Protein AF-A0A9E2V8B8-F1 (afdb_monomer_lite)

Secondary structure (DSSP, 8-state):
-HHHHHHHHHHHHHHHHHHHHHHHHHHHHHS-HHHHHHHHHHHHHHHHHHHHTSHHHHHHHHT--HHHHHHHHHHHIIIIIHHHHHHHHHHHHS-HHHHHHHHHTHHHHHHHHIIIII-----HHHHHHTT-

Radius of gyration: 18.88 Å; chains: 1; bounding box: 43×31×44 Å

pLDDT: mean 86.26, std 6.38, range [56.09, 94.25]

Structure (mmCIF, N/CA/C/O backbone):
data_AF-A0A9E2V8B8-F1
#
_entry.id   AF-A0A9E2V8B8-F1
#
loop_
_atom_site.group_PDB
_atom_site.id
_atom_site.type_symbol
_atom_site.label_atom_id
_atom_site.label_alt_id
_atom_site.label_comp_id
_atom_site.label_asym_id
_atom_site.label_entity_id
_atom_site.label_seq_id
_atom_site.pdbx_PDB_ins_code
_atom_site.Cartn_x
_atom_site.Cartn_y
_atom_site.Cartn_z
_atom_site.occupancy
_atom_site.B_iso_or_equiv
_atom_site.auth_seq_id
_atom_site.auth_comp_id
_atom_site.auth_asym_id
_atom_site.auth_atom_id
_atom_site.pdbx_PDB_model_num
ATOM 1 N N . MET A 1 1 ? -23.684 9.814 3.504 1.00 56.09 1 MET A N 1
ATOM 2 C CA . MET A 1 1 ? -22.355 9.147 3.510 1.00 56.09 1 MET A CA 1
ATOM 3 C C . MET A 1 1 ? -22.046 8.388 2.214 1.00 56.09 1 MET A C 1
ATOM 5 O O . MET A 1 1 ? -20.917 8.493 1.758 1.00 56.09 1 MET A O 1
ATOM 9 N N . LYS A 1 2 ? -23.022 7.715 1.573 1.00 60.53 2 LYS A N 1
ATOM 10 C CA . LYS A 1 2 ? -22.856 6.976 0.297 1.00 60.53 2 LYS A CA 1
ATOM 11 C C . LYS A 1 2 ? -22.157 7.770 -0.830 1.00 60.53 2 LYS A C 1
ATOM 13 O O . LYS A 1 2 ? -21.211 7.272 -1.424 1.00 60.53 2 LYS A O 1
ATOM 18 N N . ASN A 1 3 ? -22.537 9.033 -1.046 1.00 75.88 3 ASN A N 1
ATOM 19 C CA . ASN A 1 3 ? -21.989 9.847 -2.147 1.00 75.88 3 ASN A CA 1
ATOM 20 C C . ASN A 1 3 ? -20.520 10.262 -1.944 1.00 75.88 3 ASN A C 1
ATOM 22 O O . ASN A 1 3 ? -19.797 10.423 -2.920 1.00 75.88 3 ASN A O 1
ATOM 26 N N . LYS A 1 4 ? -20.054 10.395 -0.690 1.00 84.44 4 LYS A N 1
ATOM 27 C CA . LYS A 1 4 ? -18.650 10.743 -0.402 1.00 84.44 4 LYS A CA 1
ATOM 28 C C . LYS A 1 4 ? -17.707 9.589 -0.745 1.00 84.44 4 LYS A C 1
ATOM 30 O O . LYS A 1 4 ? -16.647 9.831 -1.300 1.00 84.44 4 LYS A O 1
ATOM 35 N N . GLY A 1 5 ? -18.110 8.349 -0.454 1.00 84.94 5 GLY A N 1
ATOM 36 C CA . GLY A 1 5 ? -17.328 7.163 -0.816 1.00 84.94 5 GLY A CA 1
ATOM 37 C C . GLY A 1 5 ? -17.190 7.000 -2.330 1.00 84.94 5 GLY A C 1
ATOM 38 O O . GLY A 1 5 ? -16.091 6.764 -2.816 1.00 84.94 5 GLY A O 1
ATOM 39 N N . ILE A 1 6 ? -18.282 7.216 -3.074 1.00 88.81 6 ILE A N 1
ATOM 40 C CA . ILE A 1 6 ? -18.268 7.181 -4.546 1.00 88.81 6 ILE A CA 1
ATOM 41 C C . ILE A 1 6 ? -17.362 8.282 -5.105 1.00 88.81 6 ILE A C 1
ATOM 43 O O . ILE A 1 6 ? -16.552 8.009 -5.983 1.00 88.81 6 ILE A O 1
ATOM 47 N N . LEU A 1 7 ? -17.449 9.504 -4.570 1.00 92.38 7 LEU A N 1
ATOM 48 C CA . LEU A 1 7 ? -16.583 10.605 -4.990 1.00 92.38 7 LEU A CA 1
ATOM 49 C C . LEU A 1 7 ? -15.103 10.288 -4.743 1.00 92.38 7 LEU A C 1
ATOM 51 O O . LEU A 1 7 ? -14.291 10.470 -5.642 1.00 92.38 7 LEU A O 1
ATOM 55 N N . LEU A 1 8 ? -14.757 9.772 -3.560 1.00 91.00 8 LEU A N 1
ATOM 56 C CA . LEU A 1 8 ? -13.385 9.366 -3.247 1.00 91.00 8 LEU A CA 1
ATOM 57 C C . LEU A 1 8 ? -12.896 8.269 -4.197 1.00 91.00 8 LEU A C 1
ATOM 59 O O . LEU A 1 8 ? -11.800 8.390 -4.732 1.00 91.00 8 LEU A O 1
ATOM 63 N N . ALA A 1 9 ? -13.719 7.252 -4.464 1.00 88.50 9 ALA A N 1
ATOM 64 C CA . ALA A 1 9 ? -13.383 6.186 -5.403 1.00 88.50 9 ALA A CA 1
ATOM 65 C C . ALA A 1 9 ? -13.177 6.714 -6.834 1.00 88.50 9 ALA A C 1
ATOM 67 O O . ALA A 1 9 ? -12.218 6.319 -7.493 1.00 88.50 9 ALA A O 1
ATOM 68 N N . LEU A 1 10 ? -14.022 7.642 -7.300 1.00 91.50 10 LEU A N 1
ATOM 69 C CA . LEU A 1 10 ? -13.866 8.303 -8.600 1.00 91.50 10 LEU A CA 1
ATOM 70 C C . LEU A 1 10 ? -12.587 9.143 -8.661 1.00 91.50 10 LEU A C 1
ATOM 72 O O . LEU A 1 10 ? -11.843 9.050 -9.634 1.00 91.50 10 LEU A O 1
ATOM 76 N N . CYS A 1 11 ? -12.292 9.922 -7.618 1.00 93.44 11 CYS A N 1
ATOM 77 C CA . CYS A 1 11 ? -11.042 10.672 -7.527 1.00 93.44 11 CYS A CA 1
ATOM 78 C C . CYS A 1 11 ? -9.832 9.732 -7.573 1.00 93.44 11 CYS A C 1
ATOM 80 O O . CYS A 1 11 ? -8.898 9.982 -8.331 1.00 93.44 11 CYS A O 1
ATOM 82 N N . THR A 1 12 ? -9.858 8.629 -6.820 1.00 91.56 12 THR A N 1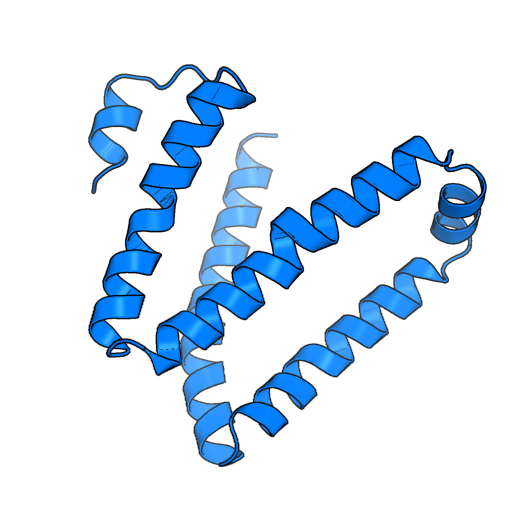
ATOM 83 C CA . THR A 1 12 ? -8.804 7.611 -6.867 1.00 91.56 12 THR A CA 1
ATOM 84 C C . THR A 1 12 ? -8.676 7.015 -8.265 1.00 91.56 12 THR A C 1
ATOM 86 O O . THR A 1 12 ? -7.564 6.935 -8.769 1.00 91.56 12 THR A O 1
ATOM 89 N N . ALA A 1 13 ? -9.781 6.663 -8.928 1.00 89.69 13 ALA A N 1
ATOM 90 C CA . ALA A 1 13 ? -9.758 6.116 -10.282 1.00 89.69 13 ALA A CA 1
ATOM 91 C C . ALA A 1 13 ? -9.137 7.092 -11.297 1.00 89.69 13 ALA A C 1
ATOM 93 O O . ALA A 1 13 ? -8.310 6.680 -12.108 1.00 89.69 13 ALA A O 1
ATOM 94 N N . LEU A 1 14 ? -9.473 8.385 -11.220 1.00 93.81 14 LEU A N 1
ATOM 95 C CA . LEU A 1 14 ? -8.890 9.427 -12.073 1.00 93.81 14 LEU A CA 1
ATOM 96 C C . LEU A 1 14 ? -7.388 9.600 -11.820 1.00 93.81 14 LEU A C 1
ATOM 98 O O . LEU A 1 14 ? -6.599 9.595 -12.766 1.00 93.81 14 LEU A O 1
ATOM 102 N N . ILE A 1 15 ? -6.987 9.700 -10.549 1.00 92.50 15 ILE A N 1
ATOM 103 C CA . ILE A 1 15 ? -5.578 9.821 -10.156 1.00 92.50 15 ILE A CA 1
ATOM 104 C C . ILE A 1 15 ? -4.799 8.591 -10.625 1.00 92.50 15 ILE A C 1
ATOM 106 O O . ILE A 1 15 ? -3.748 8.736 -11.241 1.00 92.50 15 ILE A O 1
ATOM 110 N N . SER A 1 16 ? -5.313 7.384 -10.381 1.00 84.75 16 SER A N 1
ATOM 111 C CA . SER A 1 16 ? -4.682 6.133 -10.801 1.00 84.75 16 SER A CA 1
ATOM 112 C C . SER A 1 16 ? -4.591 6.019 -12.321 1.00 84.75 16 SER A C 1
ATOM 114 O O . SER A 1 16 ? -3.537 5.642 -12.826 1.00 84.75 16 SER A O 1
ATOM 116 N N . GLY A 1 17 ? -5.647 6.387 -13.051 1.00 85.81 17 GLY A N 1
ATOM 117 C CA . GLY A 1 17 ? -5.655 6.392 -14.513 1.00 85.81 17 GLY A CA 1
ATOM 118 C C . GLY A 1 17 ? -4.565 7.300 -15.079 1.00 85.81 17 GLY A C 1
ATOM 119 O O . GLY A 1 17 ? -3.726 6.843 -15.853 1.00 85.81 17 GLY A O 1
ATOM 120 N N . PHE A 1 18 ? -4.510 8.555 -14.627 1.00 91.62 18 PHE A N 1
ATOM 121 C CA . PHE A 1 18 ? -3.464 9.497 -15.031 1.00 91.62 18 PHE A CA 1
ATOM 122 C C . PHE A 1 18 ? -2.062 9.030 -14.609 1.00 91.62 18 PHE A C 1
ATOM 124 O O . PHE A 1 18 ? -1.114 9.087 -15.396 1.00 91.62 18 PHE A O 1
ATOM 131 N N . ALA A 1 19 ? -1.927 8.507 -13.388 1.00 86.69 19 ALA A N 1
ATOM 132 C CA . ALA A 1 19 ? -0.653 8.051 -12.848 1.00 86.69 19 ALA A CA 1
ATOM 133 C C . ALA A 1 19 ? -0.034 6.920 -13.676 1.00 86.69 19 ALA A C 1
ATOM 135 O O . ALA A 1 19 ? 1.187 6.856 -13.764 1.00 86.69 19 ALA A O 1
ATOM 13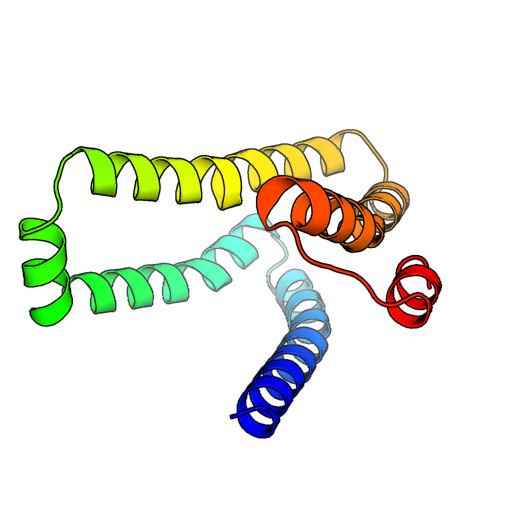6 N N . VAL A 1 20 ? -0.823 6.033 -14.292 1.00 84.00 20 VAL A N 1
ATOM 137 C CA . VAL A 1 20 ? -0.284 4.967 -15.156 1.00 84.00 20 VAL A CA 1
ATOM 138 C C . VAL A 1 20 ? 0.446 5.555 -16.365 1.00 84.00 20 VAL A C 1
ATOM 140 O O . VAL A 1 20 ? 1.580 5.157 -16.640 1.00 84.00 20 VAL A O 1
ATOM 143 N N . PHE A 1 21 ? -0.153 6.535 -17.046 1.00 86.12 21 PHE A N 1
ATOM 144 C CA . PHE A 1 21 ? 0.491 7.220 -18.169 1.00 86.12 21 PHE A CA 1
ATOM 145 C C . PHE A 1 21 ? 1.732 7.983 -17.712 1.00 86.12 21 PHE A C 1
ATOM 147 O O . PHE A 1 21 ? 2.809 7.792 -18.274 1.00 86.12 21 PHE A O 1
ATOM 154 N N . PHE A 1 22 ? 1.602 8.785 -16.651 1.00 87.44 22 PHE A N 1
ATOM 155 C CA . PHE A 1 22 ? 2.719 9.554 -16.105 1.00 87.44 22 PHE A CA 1
ATOM 156 C C . PHE A 1 22 ? 3.892 8.653 -15.698 1.00 87.44 22 PHE A C 1
ATOM 158 O O . PHE A 1 22 ? 5.024 8.912 -16.093 1.00 87.44 22 PHE A O 1
ATOM 165 N N . ASN A 1 23 ? 3.629 7.555 -14.979 1.00 85.31 23 ASN A N 1
ATOM 166 C CA . ASN A 1 23 ? 4.667 6.614 -14.553 1.00 85.31 23 ASN A CA 1
ATOM 167 C C . ASN A 1 23 ? 5.402 5.994 -15.745 1.00 85.31 23 ASN A C 1
ATOM 169 O O . ASN A 1 23 ? 6.606 5.803 -15.646 1.00 85.31 23 ASN A O 1
ATOM 173 N N . LYS A 1 24 ? 4.713 5.706 -16.860 1.00 80.75 24 LYS A N 1
ATOM 174 C CA . LYS A 1 24 ? 5.343 5.158 -18.070 1.00 80.75 24 LYS A CA 1
ATOM 175 C C . LYS A 1 24 ? 6.306 6.156 -18.721 1.00 80.75 24 LYS A C 1
ATOM 177 O O . LYS A 1 24 ? 7.411 5.776 -19.093 1.00 80.75 24 LYS A O 1
ATOM 182 N N . PHE A 1 25 ? 5.895 7.416 -18.876 1.00 86.12 25 PHE A N 1
ATOM 183 C CA . PHE A 1 25 ? 6.758 8.447 -19.464 1.00 86.12 25 PHE A CA 1
ATOM 184 C C . PHE A 1 25 ? 7.922 8.806 -18.538 1.00 86.12 25 PHE A C 1
ATOM 186 O O . PHE A 1 25 ? 9.062 8.904 -18.985 1.00 86.12 25 PHE A O 1
ATOM 193 N N . ALA A 1 26 ? 7.651 8.951 -17.242 1.00 84.81 26 ALA A N 1
ATOM 194 C CA . ALA A 1 26 ? 8.661 9.313 -16.261 1.00 84.81 26 ALA A CA 1
ATOM 195 C C . ALA A 1 26 ? 9.686 8.188 -16.034 1.00 84.81 26 ALA A C 1
ATOM 197 O O . ALA A 1 26 ? 10.876 8.475 -15.935 1.00 84.81 26 ALA A O 1
ATOM 198 N N . SER A 1 27 ? 9.272 6.912 -16.033 1.00 80.88 27 SER A N 1
ATOM 199 C CA . SER A 1 27 ? 10.222 5.796 -15.944 1.00 80.88 27 SER A CA 1
ATOM 200 C C . SER A 1 27 ? 11.121 5.703 -17.179 1.00 80.88 27 SER A C 1
ATOM 202 O O . SER A 1 27 ? 12.313 5.446 -17.036 1.00 80.88 27 SER A O 1
ATOM 204 N N . ALA A 1 28 ? 10.583 5.963 -18.376 1.00 83.56 28 ALA A N 1
ATOM 205 C CA . ALA A 1 28 ? 11.365 5.997 -19.612 1.00 83.56 28 ALA A CA 1
ATOM 206 C C . ALA A 1 28 ? 12.377 7.157 -19.637 1.00 83.56 28 ALA A C 1
ATOM 208 O O . ALA A 1 28 ? 13.490 6.976 -20.119 1.00 83.56 28 ALA A O 1
ATOM 209 N N . ALA A 1 29 ? 12.017 8.323 -19.088 1.00 86.06 29 ALA A N 1
ATOM 210 C CA . ALA A 1 29 ? 12.907 9.481 -19.008 1.00 86.06 29 ALA A CA 1
ATOM 211 C C . ALA A 1 29 ? 14.067 9.291 -18.010 1.00 86.06 29 ALA A C 1
ATOM 213 O O . ALA A 1 29 ? 15.158 9.802 -18.242 1.00 86.06 29 ALA A O 1
ATOM 214 N N . VAL A 1 30 ? 13.842 8.563 -16.908 1.00 86.31 30 VAL A N 1
ATOM 215 C CA . VAL A 1 30 ? 14.874 8.273 -15.890 1.00 86.31 30 VAL A CA 1
ATOM 216 C C . VAL A 1 30 ? 15.786 7.109 -16.302 1.00 86.31 30 VAL A C 1
ATOM 218 O O . VAL A 1 30 ? 16.928 7.036 -15.855 1.00 86.31 30 VAL A O 1
ATOM 221 N N . GLY A 1 31 ? 15.312 6.196 -17.154 1.00 78.50 31 GLY A N 1
ATOM 222 C CA . GLY A 1 31 ? 16.090 5.075 -17.693 1.00 78.50 31 GLY A CA 1
ATOM 223 C C . GLY A 1 31 ? 16.220 3.874 -16.747 1.00 78.50 31 GLY A C 1
ATOM 224 O O . GLY A 1 31 ? 16.110 2.739 -17.206 1.00 78.50 31 GLY A O 1
ATOM 225 N N . ASP A 1 32 ? 16.369 4.098 -15.435 1.00 81.12 32 ASP A N 1
ATOM 226 C CA . ASP A 1 32 ? 16.405 3.041 -14.410 1.00 81.12 32 ASP A CA 1
ATOM 227 C C . ASP A 1 32 ? 15.074 2.953 -13.615 1.00 81.12 32 ASP A C 1
ATOM 229 O O . ASP A 1 32 ? 14.726 3.877 -12.861 1.00 81.12 32 ASP A O 1
ATOM 233 N N . PRO A 1 33 ? 14.323 1.836 -13.721 1.00 74.31 33 PRO A N 1
ATOM 234 C CA . PRO A 1 33 ? 13.064 1.632 -13.001 1.00 74.31 33 PRO A CA 1
ATOM 235 C C . PRO A 1 33 ? 13.180 1.621 -11.469 1.00 74.31 33 PRO A C 1
ATOM 237 O O . PRO A 1 33 ? 12.228 2.016 -10.786 1.00 74.31 33 PRO A O 1
ATOM 240 N N . TYR A 1 34 ? 14.309 1.177 -10.909 1.00 78.69 34 TYR A N 1
ATOM 241 C CA . TYR A 1 34 ? 14.531 1.135 -9.463 1.00 78.69 34 TYR A CA 1
ATOM 242 C C . TYR A 1 34 ? 14.749 2.540 -8.910 1.00 78.69 34 TYR A C 1
ATOM 244 O O . TYR A 1 34 ? 14.116 2.913 -7.919 1.00 78.69 34 TYR A O 1
ATOM 252 N N . ILE A 1 35 ? 15.564 3.347 -9.597 1.00 83.75 35 ILE A N 1
ATOM 253 C CA . ILE A 1 35 ? 15.800 4.751 -9.234 1.00 83.75 35 ILE A CA 1
ATOM 254 C C . ILE A 1 35 ? 14.495 5.542 -9.334 1.00 83.75 35 ILE A C 1
ATOM 256 O O . ILE A 1 35 ? 14.135 6.256 -8.397 1.00 83.75 35 ILE A O 1
ATOM 260 N N . PHE A 1 36 ? 13.734 5.364 -10.419 1.00 83.81 36 PHE A N 1
ATOM 261 C CA . PHE A 1 36 ? 12.434 6.017 -10.571 1.00 83.81 36 PHE A CA 1
ATOM 262 C C . PHE A 1 36 ? 11.459 5.633 -9.448 1.00 83.81 36 PHE A C 1
ATOM 264 O O . PHE A 1 36 ? 10.808 6.498 -8.859 1.00 83.81 36 PHE A O 1
ATOM 271 N N . THR A 1 37 ? 11.382 4.344 -9.108 1.00 82.69 37 THR A N 1
ATOM 272 C CA . THR A 1 37 ? 10.501 3.857 -8.037 1.00 82.69 37 THR A CA 1
ATOM 273 C C . THR A 1 37 ? 10.903 4.427 -6.679 1.00 82.69 37 THR A C 1
ATOM 275 O O . THR A 1 37 ? 10.034 4.842 -5.908 1.00 82.69 37 THR A O 1
ATOM 278 N N . PHE A 1 38 ? 12.204 4.499 -6.391 1.00 86.06 38 PHE A N 1
ATOM 279 C CA . PHE A 1 38 ? 12.713 5.103 -5.164 1.00 86.06 38 PHE A CA 1
ATOM 280 C C . PHE A 1 38 ? 12.382 6.597 -5.095 1.00 86.06 38 PHE A C 1
ATOM 282 O O . PHE A 1 38 ? 11.780 7.037 -4.119 1.00 86.06 38 PHE A O 1
ATOM 289 N N . LEU A 1 39 ? 12.683 7.364 -6.148 1.00 88.12 39 LEU A N 1
ATOM 290 C CA . LEU A 1 39 ? 12.409 8.805 -6.211 1.00 88.12 39 LEU A CA 1
ATOM 291 C C . LEU A 1 39 ? 10.920 9.128 -6.090 1.00 88.12 39 LEU A C 1
ATOM 293 O O . LEU A 1 39 ? 10.548 10.103 -5.445 1.00 88.12 39 LEU A O 1
ATOM 297 N N . LYS A 1 40 ? 10.058 8.297 -6.677 1.00 84.62 40 LYS A N 1
ATOM 298 C CA . LYS A 1 40 ? 8.605 8.420 -6.557 1.00 84.62 40 LYS A CA 1
ATOM 299 C C . LYS A 1 40 ? 8.117 8.157 -5.131 1.00 84.62 40 LYS A C 1
ATOM 301 O O . LYS A 1 40 ? 7.243 8.868 -4.639 1.00 84.62 40 LYS A O 1
ATOM 306 N N . ASN A 1 41 ? 8.633 7.114 -4.482 1.00 88.50 41 ASN A N 1
ATOM 307 C CA . ASN A 1 41 ? 8.103 6.640 -3.202 1.00 88.50 41 ASN A CA 1
ATOM 308 C C . ASN A 1 41 ? 8.759 7.313 -1.985 1.00 88.50 41 ASN A C 1
ATOM 310 O O . ASN A 1 41 ? 8.119 7.417 -0.939 1.00 88.50 41 ASN A O 1
ATOM 314 N N . ALA A 1 42 ? 9.996 7.800 -2.099 1.00 91.88 42 ALA A N 1
ATOM 315 C CA . ALA A 1 42 ? 10.717 8.437 -0.998 1.00 91.88 42 ALA A CA 1
ATOM 316 C C . ALA A 1 42 ? 10.001 9.687 -0.445 1.00 91.88 42 ALA A C 1
ATOM 318 O O . ALA A 1 42 ? 9.834 9.761 0.773 1.00 91.88 42 ALA A O 1
ATOM 319 N N . PRO A 1 43 ? 9.474 10.621 -1.266 1.00 93.00 43 PRO A N 1
ATOM 320 C CA . PRO A 1 43 ? 8.702 11.757 -0.763 1.00 93.00 43 PRO A CA 1
ATOM 321 C C . PRO A 1 43 ? 7.456 11.329 0.016 1.00 93.00 43 PRO A C 1
ATOM 323 O O . PRO A 1 43 ? 7.134 11.917 1.046 1.00 93.00 43 PRO A O 1
ATOM 326 N N . VAL A 1 44 ? 6.775 10.272 -0.438 1.00 91.06 44 VAL A N 1
ATOM 327 C CA . VAL A 1 44 ? 5.591 9.722 0.239 1.00 91.06 44 VAL A CA 1
ATOM 328 C C . VAL A 1 44 ? 5.975 9.115 1.590 1.00 91.06 44 VAL A C 1
ATOM 330 O O . VAL A 1 44 ? 5.296 9.352 2.587 1.00 91.06 44 VAL A O 1
ATOM 333 N N . ALA A 1 45 ? 7.087 8.378 1.648 1.00 89.31 45 ALA A N 1
ATOM 334 C CA . ALA A 1 45 ? 7.610 7.828 2.895 1.00 89.31 45 ALA A CA 1
ATOM 335 C C . ALA A 1 45 ? 7.991 8.936 3.893 1.00 89.31 45 ALA A C 1
ATOM 337 O O . ALA A 1 45 ? 7.614 8.862 5.062 1.00 89.31 45 ALA A O 1
ATOM 338 N N . ILE A 1 46 ? 8.667 9.993 3.429 1.00 94.25 46 ILE A N 1
ATOM 339 C CA . ILE A 1 46 ? 9.017 11.165 4.246 1.00 94.25 46 ILE A CA 1
ATOM 340 C C . ILE A 1 46 ? 7.753 11.855 4.769 1.00 94.25 46 ILE A C 1
ATOM 342 O O . ILE A 1 46 ? 7.677 12.173 5.954 1.00 94.25 46 ILE A O 1
ATOM 346 N N . LEU A 1 47 ? 6.741 12.043 3.918 1.00 94.12 47 LEU A N 1
ATOM 347 C CA . LEU A 1 47 ? 5.468 12.638 4.317 1.00 94.12 47 LEU A CA 1
ATOM 348 C C . LEU A 1 47 ? 4.778 11.810 5.410 1.00 94.12 47 LEU A C 1
ATOM 350 O O . LEU A 1 47 ? 4.343 12.366 6.417 1.00 94.12 47 LEU A O 1
ATOM 354 N N . PHE A 1 48 ? 4.701 10.486 5.254 1.00 90.38 48 PHE A N 1
ATOM 355 C CA . PHE A 1 48 ? 4.105 9.627 6.279 1.00 90.38 48 PHE A CA 1
ATOM 356 C C . PHE A 1 48 ? 4.898 9.624 7.583 1.00 90.38 48 PHE A C 1
ATOM 358 O O . PHE A 1 48 ? 4.289 9.679 8.652 1.00 90.38 48 PHE A O 1
ATOM 365 N N . LEU A 1 49 ? 6.232 9.636 7.519 1.00 91.19 49 LEU A N 1
ATOM 366 C CA . LEU A 1 49 ? 7.068 9.806 8.705 1.00 91.19 49 LEU A CA 1
ATOM 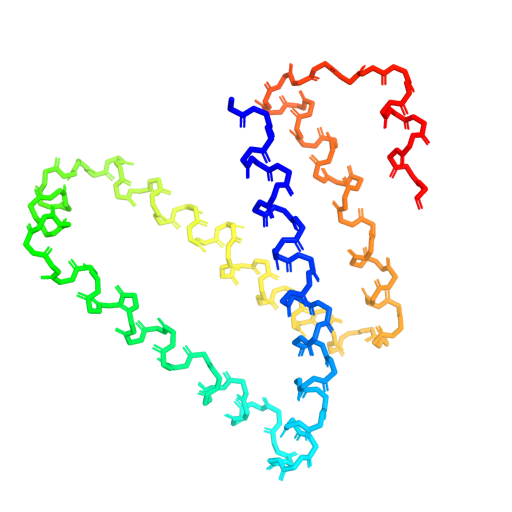367 C C . LEU A 1 49 ? 6.765 11.138 9.399 1.00 91.19 49 LEU A C 1
ATOM 369 O O . LEU A 1 49 ? 6.496 11.148 10.598 1.00 91.19 49 LEU A O 1
ATOM 373 N N . ALA A 1 50 ? 6.715 12.245 8.655 1.00 92.31 50 ALA A N 1
ATOM 374 C CA . ALA A 1 50 ? 6.392 13.562 9.204 1.00 92.31 50 ALA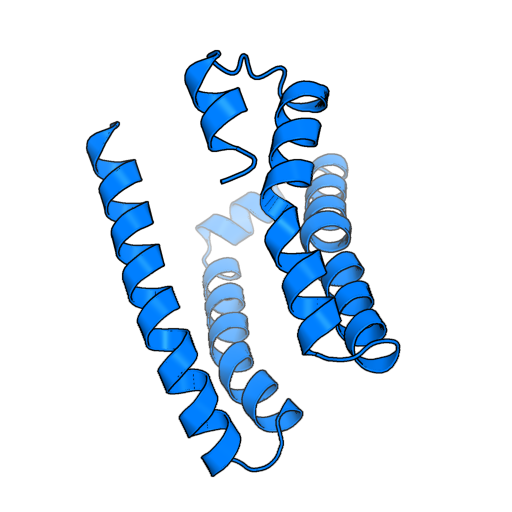 A CA 1
ATOM 375 C C . ALA A 1 50 ? 5.018 13.584 9.898 1.00 92.31 50 ALA A C 1
ATOM 377 O O . ALA A 1 50 ? 4.882 14.137 10.990 1.00 92.31 50 ALA A O 1
ATOM 378 N N . ILE A 1 51 ? 4.012 12.925 9.312 1.00 92.00 51 ILE A N 1
ATOM 379 C CA . ILE A 1 51 ? 2.680 12.781 9.915 1.00 92.00 51 ILE A CA 1
ATOM 380 C C . ILE A 1 51 ? 2.756 11.984 11.223 1.00 92.00 51 ILE A C 1
ATOM 382 O O . ILE A 1 51 ? 2.166 12.395 12.222 1.00 92.00 51 ILE A O 1
ATOM 386 N N . ILE A 1 52 ? 3.504 10.878 11.252 1.00 90.12 52 ILE A N 1
ATOM 387 C CA . ILE A 1 52 ? 3.679 10.046 12.453 1.00 90.12 52 ILE A CA 1
ATOM 388 C C . ILE A 1 52 ? 4.323 10.837 13.600 1.00 90.12 52 ILE A C 1
ATOM 390 O O . ILE A 1 52 ? 3.922 10.672 14.754 1.00 90.12 52 ILE A O 1
ATOM 394 N N . PHE A 1 53 ? 5.270 11.730 13.297 1.00 90.44 53 PHE A N 1
ATOM 395 C CA . PHE A 1 53 ? 5.918 12.589 14.293 1.00 90.44 53 PHE A CA 1
ATOM 396 C C . PHE A 1 53 ? 5.020 13.711 14.835 1.00 90.44 53 PHE A C 1
ATOM 398 O O . PHE A 1 53 ? 5.382 14.369 15.812 1.00 90.44 53 PHE A O 1
ATOM 405 N N . MET A 1 54 ? 3.826 13.924 14.276 1.00 93.19 54 MET A N 1
ATOM 406 C CA . MET A 1 54 ? 2.893 14.903 14.823 1.00 93.19 54 MET A CA 1
ATOM 407 C C . MET A 1 54 ? 2.447 14.475 16.242 1.00 93.19 54 MET A C 1
ATOM 409 O O . MET A 1 54 ? 2.102 13.306 16.459 1.00 93.19 54 MET A O 1
ATOM 413 N N . PRO A 1 55 ? 2.369 15.398 17.226 1.00 88.50 55 PRO A N 1
ATOM 414 C CA . PRO A 1 55 ? 2.147 15.049 18.635 1.00 88.50 55 PRO A CA 1
ATOM 415 C C . PRO A 1 55 ? 0.902 14.197 18.904 1.00 88.50 55 PRO A C 1
ATOM 417 O O . PRO A 1 55 ? 0.877 13.403 19.845 1.00 88.50 55 PRO A O 1
ATOM 420 N N . ARG A 1 56 ? -0.141 14.348 18.079 1.00 90.44 56 ARG A N 1
ATOM 421 C CA . ARG A 1 56 ? -1.370 13.551 18.159 1.00 90.44 56 ARG A CA 1
ATOM 422 C C . ARG A 1 56 ? -1.100 12.060 17.930 1.00 90.44 56 ARG A C 1
ATOM 424 O O . ARG A 1 56 ? -1.583 11.244 18.711 1.00 90.44 56 ARG A O 1
ATOM 431 N N . PHE A 1 57 ? -0.326 11.719 16.902 1.00 87.56 57 PHE A N 1
ATOM 432 C CA . PHE A 1 57 ? -0.022 10.332 16.554 1.00 87.56 57 PHE A CA 1
ATOM 433 C C . PHE A 1 57 ? 1.010 9.734 17.504 1.00 87.56 57 PHE A C 1
ATOM 435 O O . PHE A 1 57 ? 0.810 8.620 17.973 1.00 87.56 57 PHE A O 1
ATOM 442 N N . LEU A 1 58 ? 2.030 10.494 17.913 1.00 88.62 58 LEU A N 1
ATOM 443 C CA . LEU A 1 58 ? 2.991 10.037 18.926 1.00 88.62 58 LEU A CA 1
ATOM 444 C C . LEU A 1 58 ? 2.319 9.695 20.263 1.00 88.62 58 LEU A C 1
ATOM 446 O O . LEU A 1 58 ? 2.625 8.669 20.871 1.00 88.62 58 LEU A O 1
ATOM 450 N N . LYS A 1 59 ? 1.368 10.523 20.719 1.00 88.69 59 LYS A N 1
ATOM 451 C CA . LYS A 1 59 ? 0.572 10.227 21.922 1.00 88.69 59 LYS A CA 1
ATOM 452 C C . LYS A 1 59 ? -0.269 8.961 21.757 1.00 88.69 59 LYS A C 1
ATOM 454 O O . LYS A 1 59 ? -0.472 8.252 22.736 1.00 88.69 59 LYS A O 1
ATOM 459 N N . GLN A 1 60 ? -0.763 8.687 20.552 1.00 88.19 60 GLN A N 1
ATOM 460 C CA . GLN A 1 60 ? -1.550 7.492 20.259 1.00 88.19 60 GLN A CA 1
ATOM 461 C C . GLN A 1 60 ? -0.668 6.239 20.205 1.00 88.19 60 GLN A C 1
ATOM 463 O O . GLN A 1 60 ? -0.998 5.261 20.863 1.00 88.19 60 GLN A O 1
ATOM 468 N N . LEU A 1 61 ? 0.488 6.301 19.537 1.00 86.69 61 LEU A N 1
ATOM 469 C CA . LEU A 1 61 ? 1.475 5.217 19.468 1.00 86.69 61 LEU A CA 1
ATOM 470 C C . LEU A 1 61 ? 2.005 4.824 20.853 1.00 86.69 61 LEU A C 1
ATOM 472 O O . LEU A 1 61 ? 2.119 3.641 21.153 1.00 86.69 61 LEU A O 1
ATOM 476 N N . LYS A 1 62 ? 2.265 5.801 21.733 1.00 87.69 62 LYS A N 1
ATOM 477 C CA . LYS A 1 62 ? 2.685 5.533 23.123 1.00 87.69 62 LYS A CA 1
ATOM 478 C C . LYS A 1 62 ? 1.614 4.848 23.972 1.00 87.69 62 LYS A C 1
ATOM 480 O O . LYS A 1 62 ? 1.951 4.223 24.968 1.00 87.69 62 LYS A O 1
ATOM 485 N N . LYS A 1 63 ? 0.336 4.994 23.615 1.00 92.06 63 LYS A N 1
ATOM 486 C CA . LYS A 1 63 ? -0.784 4.338 24.306 1.00 92.06 63 LYS A CA 1
ATOM 487 C C . LYS A 1 63 ? -1.080 2.941 23.761 1.00 92.06 63 LYS A C 1
ATOM 489 O O . LYS A 1 63 ? -1.962 2.280 24.301 1.00 92.06 63 LYS A O 1
ATOM 494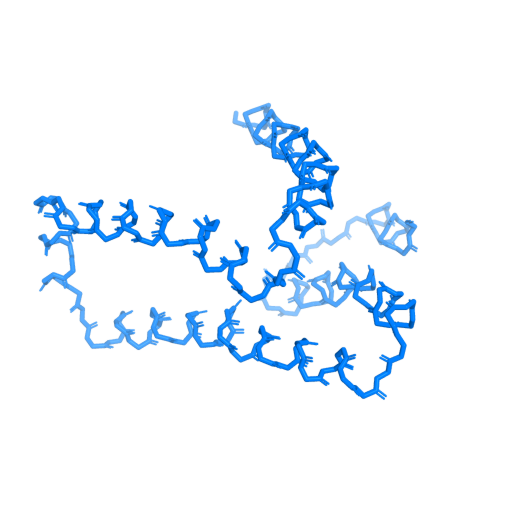 N N . MET A 1 64 ? -0.412 2.520 22.685 1.00 90.56 64 MET A N 1
ATOM 495 C CA . MET A 1 64 ? -0.689 1.233 22.063 1.00 90.56 64 MET A CA 1
ATOM 496 C C . MET A 1 64 ? -0.087 0.084 22.862 1.00 90.56 64 MET A C 1
ATOM 498 O O . MET A 1 64 ? 1.090 0.109 23.214 1.00 90.56 64 MET A O 1
ATOM 502 N N . ASP A 1 65 ? -0.899 -0.942 23.087 1.00 93.00 65 ASP A N 1
ATOM 503 C CA . ASP A 1 65 ? -0.464 -2.192 23.707 1.00 93.00 65 ASP A CA 1
ATOM 504 C C . ASP A 1 65 ? 0.308 -3.073 22.703 1.00 93.00 65 ASP A C 1
ATOM 506 O O . ASP A 1 65 ? 0.171 -2.926 21.483 1.00 93.00 65 ASP A O 1
ATOM 510 N N . ILE A 1 66 ? 1.087 -4.036 23.202 1.00 93.56 66 ILE A N 1
ATOM 511 C CA . ILE A 1 66 ? 1.896 -4.977 22.411 1.00 93.56 66 ILE A CA 1
ATOM 512 C C . ILE A 1 66 ? 1.057 -5.714 21.355 1.00 93.56 66 ILE A C 1
ATOM 514 O O . ILE A 1 66 ? 1.522 -5.962 20.244 1.00 93.56 66 ILE A O 1
ATOM 518 N N . LYS A 1 67 ? -0.218 -5.997 21.661 1.00 93.31 67 LYS A N 1
ATOM 519 C CA . LYS A 1 67 ? -1.165 -6.610 20.718 1.00 93.31 67 LYS A CA 1
ATOM 520 C C . LYS A 1 67 ? -1.518 -5.688 19.553 1.00 93.31 67 LYS A C 1
ATOM 522 O O . LYS A 1 67 ? -1.695 -6.137 18.430 1.00 93.31 67 LYS A O 1
ATOM 527 N N . GLN A 1 68 ? -1.642 -4.388 19.798 1.00 92.25 68 GLN A N 1
ATOM 528 C CA . GLN A 1 68 ? -1.954 -3.435 18.733 1.00 92.25 68 GLN A CA 1
ATOM 529 C C . GLN A 1 68 ? -0.738 -3.211 17.834 1.00 92.25 68 GLN A C 1
ATOM 531 O O . GLN A 1 68 ? -0.885 -3.098 16.618 1.00 92.25 68 GLN A O 1
ATOM 536 N N . TRP A 1 69 ? 0.461 -3.220 18.419 1.00 94.00 69 TRP A N 1
ATOM 537 C CA . TRP A 1 69 ? 1.711 -3.233 17.666 1.00 94.00 69 TRP A CA 1
ATOM 538 C C . TRP A 1 69 ? 1.865 -4.493 16.815 1.00 94.00 69 TRP A C 1
ATOM 540 O O . TRP A 1 69 ? 2.239 -4.386 15.647 1.00 94.00 69 TRP A O 1
ATOM 550 N N . SER A 1 70 ? 1.520 -5.671 17.346 1.00 94.19 70 SER A N 1
ATOM 551 C CA . SER A 1 70 ? 1.571 -6.909 16.565 1.00 94.19 70 SER A CA 1
ATOM 552 C C . SER A 1 70 ? 0.563 -6.903 15.415 1.00 94.19 70 SER A C 1
ATOM 554 O O . SER A 1 70 ? 0.926 -7.289 14.307 1.00 94.19 70 SER A O 1
ATOM 556 N N . TYR A 1 71 ? -0.655 -6.384 15.611 1.00 92.94 71 TYR A N 1
ATOM 557 C CA . TYR A 1 71 ? -1.603 -6.196 14.507 1.00 92.94 71 TYR A CA 1
ATOM 558 C C . TYR A 1 71 ? -1.078 -5.234 13.442 1.00 92.94 71 TYR A C 1
ATOM 560 O O . TYR A 1 71 ? -1.202 -5.523 12.255 1.00 92.94 71 TYR A O 1
ATOM 568 N N . LEU A 1 72 ? -0.460 -4.121 13.840 1.00 91.44 72 LEU A N 1
ATOM 569 C CA . LEU A 1 72 ? 0.106 -3.159 12.894 1.00 91.44 72 LEU A CA 1
ATOM 570 C C . LEU A 1 72 ? 1.233 -3.788 12.061 1.00 91.44 72 LEU A C 1
ATOM 572 O O . LEU A 1 72 ? 1.285 -3.611 10.844 1.00 91.44 72 LEU A O 1
ATOM 576 N N . LEU A 1 73 ? 2.086 -4.586 12.706 1.00 92.94 73 LEU A N 1
ATOM 577 C CA . LEU A 1 73 ? 3.154 -5.332 12.050 1.00 92.94 73 LEU A CA 1
ATOM 578 C C . LEU A 1 73 ? 2.604 -6.416 11.111 1.00 92.94 73 LEU A C 1
ATOM 580 O O . LEU A 1 73 ? 3.060 -6.523 9.976 1.00 92.94 73 LEU A O 1
ATOM 584 N N . LEU A 1 74 ? 1.584 -7.169 11.533 1.00 93.50 74 LEU A N 1
ATOM 585 C CA . LEU A 1 74 ? 0.922 -8.172 10.692 1.00 93.50 74 LEU A CA 1
ATOM 586 C C . LEU A 1 74 ? 0.263 -7.541 9.463 1.00 93.50 74 LEU A C 1
ATOM 588 O O . LEU A 1 74 ? 0.429 -8.058 8.362 1.00 93.50 74 LEU A O 1
ATOM 592 N N . ILE A 1 75 ? -0.430 -6.410 9.621 1.00 91.12 75 ILE A N 1
ATOM 593 C CA . ILE A 1 75 ? -1.032 -5.678 8.499 1.00 91.12 75 ILE A CA 1
ATOM 594 C C . ILE A 1 75 ? 0.058 -5.200 7.531 1.00 91.12 75 ILE A C 1
ATOM 596 O O . ILE A 1 75 ? -0.097 -5.354 6.323 1.00 91.12 75 ILE A O 1
ATOM 600 N N . GLY A 1 76 ? 1.178 -4.675 8.037 1.00 90.06 76 GLY A N 1
ATOM 601 C CA . GLY A 1 76 ? 2.299 -4.242 7.199 1.00 90.06 76 GLY A CA 1
ATOM 602 C C . GLY A 1 76 ? 2.980 -5.389 6.445 1.00 90.06 76 GLY A C 1
ATOM 603 O O . GLY A 1 76 ? 3.285 -5.260 5.258 1.00 90.06 76 GLY A O 1
ATOM 604 N N . LEU A 1 77 ? 3.191 -6.529 7.107 1.00 92.94 77 LEU A N 1
ATOM 605 C CA . LEU A 1 77 ? 3.838 -7.696 6.506 1.00 92.94 77 LEU A CA 1
ATOM 606 C C . LEU A 1 77 ? 2.927 -8.416 5.511 1.00 92.94 77 LEU A C 1
ATOM 608 O O . LEU A 1 77 ? 3.324 -8.627 4.367 1.00 92.94 77 LEU A O 1
ATOM 612 N N . ILE A 1 78 ? 1.716 -8.780 5.936 1.00 91.75 78 ILE A N 1
ATOM 613 C CA . ILE A 1 78 ? 0.779 -9.590 5.149 1.00 91.75 78 ILE A CA 1
ATOM 614 C C . ILE A 1 78 ? 0.070 -8.738 4.100 1.00 91.75 78 ILE A C 1
ATOM 616 O O . ILE A 1 78 ? -0.139 -9.202 2.986 1.00 91.75 78 ILE A O 1
ATOM 620 N N . GLY A 1 79 ? -0.298 -7.499 4.429 1.00 85.12 79 GLY A N 1
ATOM 621 C CA . GLY A 1 79 ? -0.977 -6.600 3.495 1.00 85.12 79 GLY A CA 1
ATOM 622 C C . GLY A 1 79 ? -0.034 -5.881 2.529 1.00 85.12 79 GLY A C 1
ATOM 623 O O . GLY A 1 79 ? -0.490 -5.387 1.502 1.00 85.12 79 GLY A O 1
ATOM 624 N N . GLY A 1 80 ? 1.263 -5.810 2.846 1.00 87.38 80 GLY A N 1
ATOM 625 C CA . GLY A 1 80 ? 2.230 -5.005 2.101 1.00 87.38 80 GLY A CA 1
ATOM 626 C C . GLY A 1 80 ? 3.481 -5.775 1.698 1.00 87.38 80 GLY A C 1
ATOM 627 O O . GLY A 1 80 ? 3.600 -6.208 0.554 1.00 87.38 80 GLY A O 1
ATOM 628 N N . ALA A 1 81 ? 4.433 -5.911 2.622 1.00 86.50 81 ALA A N 1
ATOM 629 C CA . ALA A 1 81 ? 5.803 -6.322 2.307 1.00 86.50 81 ALA A CA 1
ATOM 630 C C . ALA A 1 81 ? 5.893 -7.689 1.609 1.00 86.50 81 ALA A C 1
ATOM 632 O O . ALA A 1 81 ? 6.551 -7.804 0.573 1.00 86.50 81 ALA A O 1
ATOM 633 N N . ILE A 1 82 ? 5.223 -8.714 2.146 1.00 91.94 82 ILE A N 1
ATOM 634 C CA . ILE A 1 82 ? 5.294 -10.078 1.609 1.00 91.94 82 ILE A CA 1
ATOM 635 C C . ILE A 1 82 ? 4.649 -10.154 0.212 1.00 91.94 82 ILE A C 1
ATOM 637 O O . ILE A 1 82 ? 5.348 -10.574 -0.714 1.00 91.94 82 ILE A O 1
ATOM 641 N N . PRO A 1 83 ? 3.390 -9.711 -0.008 1.00 89.31 83 PRO A N 1
ATOM 642 C CA . PRO A 1 83 ? 2.800 -9.710 -1.347 1.00 89.31 83 PRO A CA 1
ATOM 643 C C . PRO A 1 83 ? 3.605 -8.908 -2.365 1.00 89.31 83 PRO A C 1
ATOM 645 O O . PRO A 1 83 ? 3.736 -9.345 -3.504 1.00 89.31 83 PRO A O 1
ATOM 648 N N . PHE A 1 84 ? 4.172 -7.762 -1.970 1.00 83.38 84 PHE A N 1
ATOM 649 C CA . PHE A 1 84 ? 4.970 -6.933 -2.872 1.00 83.38 84 PHE A CA 1
ATOM 650 C C . PHE A 1 84 ? 6.215 -7.692 -3.342 1.00 83.38 84 PHE A C 1
ATOM 652 O O . PHE A 1 84 ? 6.442 -7.815 -4.543 1.00 83.38 84 PHE A O 1
ATOM 659 N N . LEU A 1 85 ? 6.970 -8.300 -2.420 1.00 85.38 85 LEU A N 1
ATOM 660 C CA . LEU A 1 85 ? 8.124 -9.136 -2.765 1.00 85.38 85 LEU A CA 1
ATOM 661 C C . LEU A 1 85 ? 7.732 -10.328 -3.649 1.00 85.38 85 LEU A C 1
ATOM 663 O O . LEU A 1 85 ? 8.406 -10.605 -4.642 1.00 85.38 85 LEU A O 1
ATOM 667 N N . MET A 1 86 ? 6.632 -11.014 -3.323 1.00 88.38 86 MET A N 1
ATOM 668 C CA . MET A 1 86 ? 6.124 -12.128 -4.129 1.00 88.38 86 MET A CA 1
ATOM 669 C C . MET A 1 86 ? 5.706 -11.681 -5.533 1.00 88.38 86 MET A C 1
ATOM 671 O O . MET A 1 86 ? 5.964 -12.402 -6.492 1.00 88.38 86 MET A O 1
ATOM 675 N N . PHE A 1 87 ? 5.117 -10.493 -5.674 1.00 84.81 87 PHE A N 1
ATOM 676 C CA . PHE A 1 87 ? 4.737 -9.925 -6.964 1.00 84.81 87 PHE A CA 1
ATOM 677 C C . PHE A 1 87 ? 5.960 -9.635 -7.840 1.00 84.81 87 PHE A C 1
ATOM 679 O O . PHE A 1 87 ? 6.016 -10.108 -8.973 1.00 84.81 87 PHE A O 1
ATOM 686 N N . PHE A 1 88 ? 6.976 -8.937 -7.315 1.00 79.62 88 PHE A N 1
ATOM 687 C CA . PHE A 1 88 ? 8.206 -8.670 -8.076 1.00 79.62 88 PHE A CA 1
ATOM 688 C C . PHE A 1 88 ? 8.964 -9.949 -8.421 1.00 79.62 88 PHE A C 1
ATOM 690 O O . PHE A 1 88 ? 9.434 -10.086 -9.547 1.00 79.62 88 PHE A O 1
ATOM 697 N N . LYS A 1 89 ? 9.029 -10.920 -7.503 1.00 83.94 89 LYS A N 1
ATOM 698 C CA . LYS A 1 89 ? 9.590 -12.242 -7.805 1.00 83.94 89 LYS A CA 1
ATOM 699 C C . LYS A 1 89 ? 8.773 -12.976 -8.873 1.00 83.94 89 LYS A C 1
ATOM 701 O O . LYS A 1 89 ? 9.343 -13.598 -9.755 1.00 83.94 89 LYS A O 1
ATOM 706 N N . GLY A 1 90 ? 7.445 -12.882 -8.844 1.00 84.38 90 GLY A N 1
ATOM 707 C CA . GLY A 1 90 ? 6.587 -13.437 -9.891 1.00 84.38 90 GLY A CA 1
ATOM 708 C C . GLY A 1 90 ? 6.897 -12.838 -11.264 1.00 84.38 90 GLY A C 1
ATOM 709 O O . GLY A 1 90 ? 7.016 -13.574 -12.239 1.00 84.38 90 GLY A O 1
ATOM 710 N N . LEU A 1 91 ? 7.129 -11.524 -11.334 1.00 81.62 91 LEU A N 1
ATOM 711 C CA . LEU A 1 91 ? 7.508 -10.835 -12.573 1.00 81.62 91 LEU A CA 1
ATOM 712 C C . LEU A 1 91 ? 8.851 -11.301 -13.157 1.00 81.62 91 LEU A C 1
ATOM 714 O O . LEU A 1 91 ? 9.053 -11.143 -14.357 1.00 81.62 91 LEU A O 1
ATOM 718 N N . THR A 1 92 ? 9.758 -11.871 -12.355 1.00 81.81 92 THR A N 1
ATOM 719 C CA . THR A 1 92 ? 11.003 -12.464 -12.877 1.00 81.81 92 THR A CA 1
ATOM 720 C C . THR A 1 92 ? 10.829 -13.910 -13.343 1.00 81.81 92 THR A C 1
ATOM 722 O O . THR A 1 92 ? 11.681 -14.416 -14.069 1.00 81.81 92 THR A O 1
ATOM 725 N N . MET A 1 93 ? 9.740 -14.579 -12.950 1.00 86.81 93 MET A N 1
ATOM 726 C CA . MET A 1 93 ? 9.472 -15.988 -13.267 1.00 86.81 93 MET A CA 1
ATOM 727 C C . MET A 1 93 ? 8.554 -16.182 -14.482 1.00 86.81 93 MET A C 1
ATOM 729 O O . MET A 1 93 ? 8.609 -17.229 -15.121 1.00 86.81 93 MET A O 1
ATOM 733 N N . ILE A 1 94 ? 7.696 -15.209 -14.797 1.00 90.50 94 ILE A N 1
ATOM 734 C CA . ILE A 1 94 ? 6.734 -15.277 -15.908 1.00 90.50 94 ILE A CA 1
ATOM 735 C C . ILE A 1 94 ? 6.733 -13.984 -16.727 1.00 90.50 94 ILE A C 1
ATOM 737 O O . ILE A 1 94 ? 7.190 -1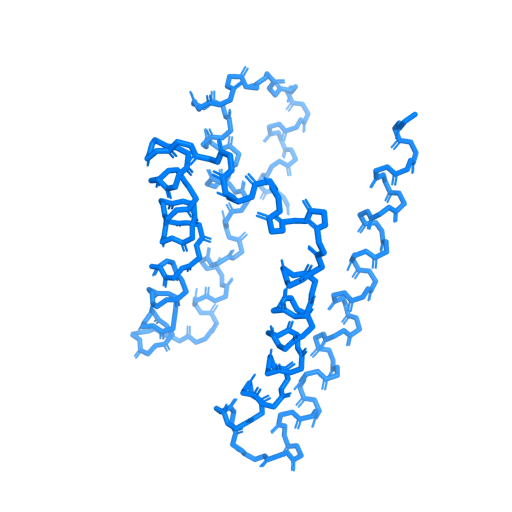2.939 -16.270 1.00 90.50 94 ILE A O 1
ATOM 741 N N . SER A 1 95 ? 6.186 -14.034 -17.945 1.00 86.56 95 SER A N 1
ATOM 742 C CA . SER A 1 95 ? 6.054 -12.841 -18.787 1.00 86.56 95 SER A CA 1
ATOM 743 C C . SER A 1 95 ? 5.156 -11.780 -18.136 1.00 86.56 95 SER A C 1
ATOM 745 O O . SER A 1 95 ? 4.186 -12.097 -17.440 1.00 86.56 95 SER A O 1
ATOM 747 N N . SER A 1 96 ? 5.436 -10.503 -18.413 1.00 78.44 96 SER A N 1
ATOM 748 C CA . SER A 1 96 ? 4.655 -9.367 -17.899 1.00 78.44 96 SER A CA 1
ATOM 749 C C . SER A 1 96 ? 3.175 -9.436 -18.291 1.00 78.44 96 SER A C 1
ATOM 751 O O . SER A 1 96 ? 2.313 -9.067 -17.495 1.00 78.44 96 SER A O 1
ATOM 753 N N . GLY A 1 97 ? 2.866 -9.966 -19.480 1.00 83.69 97 GLY A N 1
ATOM 754 C CA . GLY A 1 97 ? 1.495 -10.210 -19.933 1.00 83.69 97 GLY A CA 1
ATOM 755 C C . GLY A 1 97 ? 0.767 -11.247 -19.074 1.00 83.69 97 GLY A C 1
ATOM 756 O O . GLY A 1 97 ? -0.334 -10.981 -18.592 1.00 83.69 97 GLY A O 1
ATOM 757 N N . ASN A 1 98 ? 1.403 -12.391 -18.805 1.00 85.00 98 ASN A N 1
ATOM 758 C CA . ASN A 1 98 ? 0.816 -13.437 -17.964 1.00 85.00 98 ASN A CA 1
ATOM 759 C C . ASN A 1 98 ? 0.663 -12.965 -16.513 1.00 85.00 98 ASN A C 1
ATOM 761 O O . ASN A 1 98 ? -0.381 -13.182 -15.899 1.00 85.00 98 ASN A O 1
ATOM 765 N N . ALA A 1 99 ? 1.662 -12.257 -15.980 1.00 84.56 99 ALA A N 1
ATOM 766 C CA . ALA A 1 99 ? 1.592 -11.674 -14.643 1.00 84.56 99 ALA A CA 1
ATOM 767 C C . ALA A 1 99 ? 0.451 -10.656 -14.519 1.00 84.56 99 ALA A C 1
ATOM 769 O O . ALA A 1 99 ? -0.284 -10.672 -13.533 1.00 84.56 99 ALA A O 1
ATOM 770 N N . ALA A 1 100 ? 0.260 -9.803 -15.530 1.00 82.75 100 ALA A N 1
ATOM 771 C CA . ALA A 1 100 ? -0.828 -8.833 -15.555 1.00 82.75 100 ALA A CA 1
ATOM 772 C C . ALA A 1 100 ? -2.208 -9.505 -15.618 1.00 82.75 100 ALA A C 1
ATOM 774 O O . ALA A 1 100 ? -3.133 -9.043 -14.950 1.00 82.75 100 ALA A O 1
ATOM 775 N N . LEU A 1 101 ? -2.353 -10.600 -16.375 1.00 86.56 101 LEU A N 1
ATOM 776 C CA . LEU A 1 101 ? -3.596 -11.375 -16.414 1.00 86.56 101 LEU A CA 1
ATOM 777 C C . LEU A 1 101 ? -3.912 -12.000 -15.055 1.00 86.56 101 LEU A C 1
ATOM 779 O O . LEU A 1 101 ? -5.019 -11.825 -14.550 1.00 86.56 101 LEU A O 1
ATOM 783 N N . ILE A 1 102 ? -2.932 -12.648 -14.420 1.00 87.31 102 ILE A N 1
ATOM 784 C CA . ILE A 1 102 ? -3.104 -13.226 -13.080 1.00 87.31 102 ILE A CA 1
ATOM 785 C C . ILE A 1 102 ? -3.467 -12.126 -12.078 1.00 87.31 102 ILE A C 1
ATOM 787 O O . ILE A 1 102 ? -4.442 -12.258 -11.341 1.00 87.31 102 ILE A O 1
ATOM 791 N N . HIS A 1 103 ? -2.748 -11.002 -12.088 1.00 85.69 103 HIS A N 1
ATOM 792 C CA . HIS A 1 103 ? -3.015 -9.885 -11.185 1.00 85.69 103 HIS A CA 1
ATOM 793 C C . HIS A 1 103 ? -4.395 -9.251 -11.419 1.00 85.69 103 HIS A C 1
ATOM 795 O O . HIS A 1 103 ? -5.012 -8.755 -10.478 1.00 85.69 103 HIS A O 1
ATOM 801 N N . LYS A 1 104 ? -4.932 -9.276 -12.645 1.00 86.19 104 LYS A N 1
ATOM 802 C CA . LYS A 1 104 ? -6.303 -8.815 -12.900 1.00 86.19 104 LYS A CA 1
ATOM 803 C C . LYS A 1 104 ? -7.341 -9.672 -12.184 1.00 86.19 104 LYS A C 1
ATOM 805 O O . LYS A 1 104 ? -8.344 -9.116 -11.777 1.00 86.19 104 LYS A O 1
ATOM 810 N N . THR A 1 105 ? -7.083 -10.954 -11.920 1.00 88.62 105 THR A N 1
ATOM 811 C CA . THR A 1 105 ? -8.009 -11.813 -11.153 1.00 88.62 105 THR A CA 1
ATOM 812 C C . THR A 1 105 ? -8.053 -11.505 -9.650 1.00 88.62 105 THR A C 1
ATOM 814 O O . THR A 1 105 ? -8.849 -12.103 -8.929 1.00 88.62 105 THR A O 1
ATOM 817 N N . LEU A 1 106 ? -7.232 -10.566 -9.154 1.00 87.56 106 LEU A N 1
ATOM 818 C CA . LEU A 1 106 ? -7.137 -10.219 -7.730 1.00 87.56 106 LEU A CA 1
ATOM 819 C C . LEU A 1 106 ? -8.502 -9.896 -7.103 1.00 87.56 106 LEU A C 1
ATOM 821 O O . LEU A 1 106 ? -8.748 -10.286 -5.965 1.00 87.56 106 LEU A O 1
ATOM 825 N N . PHE A 1 107 ? -9.407 -9.238 -7.835 1.00 86.19 107 PHE A N 1
ATOM 826 C CA . PHE A 1 107 ? -10.742 -8.912 -7.324 1.00 86.19 107 PHE A CA 1
ATOM 827 C C . PHE A 1 107 ? -11.572 -10.162 -6.983 1.00 86.19 107 PHE A C 1
ATOM 829 O O . PHE A 1 107 ? -12.355 -10.115 -6.036 1.00 86.19 107 PHE A O 1
ATOM 836 N N . ILE A 1 108 ? -11.373 -11.286 -7.690 1.00 88.75 108 ILE A N 1
ATOM 837 C CA . ILE A 1 108 ? -12.052 -12.562 -7.410 1.00 88.75 108 ILE A CA 1
ATOM 838 C C . ILE A 1 108 ? -11.602 -13.076 -6.051 1.00 88.75 108 ILE A C 1
ATOM 840 O O . ILE A 1 108 ? -12.425 -13.378 -5.188 1.00 88.75 108 ILE A O 1
ATOM 844 N N . TRP A 1 109 ? -10.286 -13.114 -5.840 1.00 88.81 109 TRP A N 1
ATOM 845 C CA . TRP A 1 109 ? -9.690 -13.545 -4.581 1.00 88.81 109 TRP A CA 1
ATOM 846 C C . TRP A 1 109 ? -10.117 -12.646 -3.422 1.00 88.81 109 TRP A C 1
ATOM 848 O O . TRP A 1 109 ? -10.528 -13.151 -2.381 1.00 88.81 109 TRP A O 1
ATOM 858 N N . VAL A 1 110 ? -10.106 -11.323 -3.611 1.00 88.44 110 VAL A N 1
ATOM 859 C CA . VAL A 1 110 ? -10.598 -10.367 -2.607 1.00 88.44 110 VAL A CA 1
ATOM 860 C C . VAL A 1 110 ? -12.076 -10.609 -2.292 1.00 88.44 110 VAL A C 1
ATOM 862 O O . VAL A 1 110 ? -12.436 -10.644 -1.119 1.00 88.44 110 VAL A O 1
ATOM 865 N N . GLY A 1 111 ? -12.918 -10.835 -3.305 1.00 87.75 111 GLY A N 1
ATOM 866 C CA . GLY A 1 111 ? -14.338 -11.144 -3.120 1.00 87.75 111 GLY A CA 1
ATOM 867 C C . GLY A 1 111 ? -14.563 -12.420 -2.305 1.00 87.75 111 GLY A C 1
ATOM 868 O O . GLY A 1 111 ? -15.333 -12.411 -1.347 1.00 87.75 111 GLY A O 1
ATOM 869 N N . ILE A 1 112 ? -13.839 -13.499 -2.620 1.00 88.56 112 ILE A N 1
ATOM 870 C CA . ILE A 1 112 ? -13.900 -14.761 -1.864 1.00 88.56 112 ILE A CA 1
ATOM 871 C C . ILE A 1 112 ? -13.478 -14.539 -0.405 1.00 88.56 112 ILE A C 1
ATOM 873 O O . ILE A 1 112 ? -14.188 -14.946 0.515 1.00 88.56 112 ILE A O 1
ATOM 877 N N . LEU A 1 113 ? -12.350 -13.861 -0.175 1.00 88.44 113 LEU A N 1
ATOM 878 C CA . LEU A 1 113 ? -11.855 -13.586 1.177 1.00 88.44 113 LEU A CA 1
ATOM 879 C C . LEU A 1 113 ? -12.813 -12.673 1.959 1.00 88.44 113 LEU A C 1
ATOM 881 O O . LEU A 1 113 ? -12.977 -12.866 3.162 1.00 88.44 113 LEU A O 1
ATOM 885 N N . ALA A 1 114 ? -13.498 -11.735 1.299 1.00 88.31 114 ALA A N 1
ATOM 886 C CA . ALA A 1 114 ? -14.521 -10.899 1.925 1.00 88.31 114 ALA A CA 1
ATOM 887 C C . ALA A 1 114 ? -15.722 -11.726 2.421 1.00 88.31 114 ALA A C 1
ATOM 889 O O . ALA A 1 114 ? -16.183 -11.520 3.545 1.00 88.31 114 ALA A O 1
ATOM 890 N N . VAL A 1 115 ? -16.181 -12.728 1.657 1.00 88.44 115 VAL A N 1
ATOM 891 C CA . VAL A 1 115 ? -17.216 -13.662 2.147 1.00 88.44 115 VAL A CA 1
ATOM 892 C C . VAL A 1 115 ? -16.724 -14.428 3.370 1.00 88.44 115 VAL A C 1
ATOM 894 O O . VAL A 1 115 ? -17.432 -14.512 4.370 1.00 88.44 115 VAL A O 1
ATOM 897 N N . VAL A 1 116 ? -15.516 -14.991 3.302 1.00 89.88 116 VAL A N 1
ATOM 898 C CA . VAL A 1 116 ? -15.004 -15.892 4.345 1.00 89.88 116 VAL A CA 1
ATOM 899 C C . VAL A 1 116 ? -14.697 -15.141 5.643 1.00 89.88 116 VAL A C 1
ATOM 901 O O . VAL A 1 116 ? -15.130 -15.562 6.715 1.00 89.88 116 VAL A O 1
ATOM 904 N N . PHE A 1 117 ? -13.971 -14.025 5.562 1.00 89.56 117 PHE A N 1
ATOM 905 C CA . PHE A 1 117 ? -13.470 -13.313 6.739 1.00 89.56 117 PHE A CA 1
ATOM 906 C C . PHE A 1 117 ? -14.411 -12.214 7.231 1.00 89.56 117 PHE A C 1
ATOM 908 O O . PHE A 1 117 ? -14.588 -12.070 8.441 1.00 89.56 117 PHE A O 1
ATOM 915 N N . LEU A 1 118 ? -15.025 -11.445 6.324 1.00 87.31 118 LEU A N 1
ATOM 916 C CA . LEU A 1 118 ? -15.914 -10.332 6.687 1.00 87.31 118 LEU A CA 1
ATOM 917 C C . LEU A 1 118 ? -17.388 -10.760 6.761 1.00 87.31 118 LEU A C 1
ATOM 919 O O . LEU A 1 118 ? -18.213 -10.003 7.272 1.00 87.31 118 LEU A O 1
ATOM 923 N N . LYS A 1 119 ? -17.724 -11.977 6.302 1.00 87.12 119 LYS A N 1
ATOM 924 C CA . LYS A 1 119 ? -19.101 -12.504 6.246 1.00 87.12 119 LYS A CA 1
ATOM 925 C C . LYS A 1 119 ? -20.039 -11.612 5.425 1.00 87.12 119 LYS A C 1
ATOM 927 O O . LYS A 1 119 ? -21.232 -11.510 5.724 1.00 87.12 119 LYS A O 1
ATOM 932 N N . GLU A 1 120 ? -19.502 -10.958 4.394 1.00 83.25 120 GLU A N 1
ATOM 933 C CA . GLU A 1 120 ? -20.289 -10.114 3.497 1.00 83.25 120 GLU A CA 1
ATOM 934 C C . GLU A 1 120 ? -21.286 -10.949 2.683 1.00 83.25 120 GLU A C 1
ATOM 936 O O . GLU A 1 120 ? -20.974 -12.030 2.179 1.00 83.25 120 GLU A O 1
ATOM 941 N N . LYS A 1 121 ? -22.514 -10.437 2.549 1.00 82.00 121 LYS A N 1
ATOM 942 C CA . LYS A 1 121 ? -23.572 -11.069 1.755 1.00 82.00 121 LYS A CA 1
ATOM 943 C C . LYS A 1 121 ? -23.617 -10.424 0.377 1.00 82.00 121 LYS A C 1
ATOM 945 O O . LYS A 1 121 ? -24.184 -9.343 0.224 1.00 82.00 121 LYS A O 1
ATOM 950 N N . PHE A 1 122 ? -23.057 -11.098 -0.622 1.00 77.19 122 PHE A N 1
ATOM 951 C CA . PHE A 1 122 ? -23.173 -10.646 -2.003 1.00 77.19 122 PHE A CA 1
ATOM 952 C C . PHE A 1 122 ? -24.584 -10.886 -2.548 1.00 77.19 122 PHE A C 1
ATOM 954 O O . PHE A 1 122 ? -25.154 -11.971 -2.425 1.00 77.19 122 PHE A O 1
ATOM 961 N N . SER A 1 123 ? -25.148 -9.862 -3.186 1.00 82.44 123 SER A N 1
ATOM 962 C CA . SER A 1 123 ? -26.349 -10.006 -4.011 1.00 82.44 123 SER A CA 1
ATOM 963 C C . SER A 1 123 ? -26.036 -10.844 -5.257 1.00 82.44 123 SER A C 1
ATOM 965 O O . SER A 1 123 ? -24.914 -10.806 -5.762 1.00 82.44 123 SER A O 1
ATOM 967 N N . ARG A 1 124 ? -27.030 -11.553 -5.815 1.00 78.06 124 ARG A N 1
ATOM 968 C CA . ARG A 1 124 ? -26.868 -12.338 -7.060 1.00 78.06 124 ARG A CA 1
ATOM 969 C C . ARG A 1 124 ? -26.273 -11.502 -8.202 1.00 78.06 124 ARG A C 1
ATOM 971 O O . ARG A 1 124 ? -25.449 -12.003 -8.954 1.00 78.06 124 ARG A O 1
ATOM 978 N N . TYR A 1 125 ? -26.620 -10.216 -8.274 1.00 81.19 125 TYR A N 1
ATOM 979 C CA . TYR A 1 125 ? -26.056 -9.285 -9.257 1.00 81.19 125 TYR A CA 1
ATOM 980 C C . TYR A 1 125 ? -24.569 -8.984 -9.025 1.00 81.19 125 TYR A C 1
ATOM 982 O O . TYR A 1 125 ? -23.824 -8.838 -9.984 1.00 81.19 125 TYR A O 1
ATOM 990 N N . GLN A 1 126 ? -24.116 -8.922 -7.769 1.00 78.62 126 GLN A N 1
ATOM 991 C CA . GLN A 1 126 ? -22.704 -8.686 -7.448 1.00 78.62 126 GLN A CA 1
ATOM 992 C C . GLN A 1 126 ? -21.848 -9.920 -7.735 1.00 78.62 126 GLN A C 1
ATOM 994 O O . GLN A 1 126 ? -20.719 -9.772 -8.177 1.00 78.62 126 GLN A O 1
ATOM 999 N N . LEU A 1 127 ? -22.396 -11.124 -7.538 1.00 77.44 127 LEU A N 1
ATOM 1000 C CA . LEU A 1 127 ? -21.730 -12.376 -7.911 1.00 77.44 127 LEU A CA 1
ATOM 1001 C C . LEU A 1 127 ? -21.573 -12.514 -9.429 1.00 77.44 127 LEU A C 1
ATOM 1003 O O . LEU A 1 127 ? -20.531 -12.970 -9.885 1.00 77.44 127 LEU A O 1
ATOM 1007 N N . LEU A 1 128 ? -22.580 -12.094 -10.203 1.00 76.56 128 LEU A N 1
ATOM 1008 C CA . LEU A 1 128 ? -22.515 -12.086 -11.668 1.00 76.56 128 LEU A CA 1
ATOM 1009 C C . LEU A 1 128 ? -21.591 -10.994 -12.217 1.00 76.56 128 LEU A C 1
ATOM 1011 O O . LEU A 1 128 ? -20.951 -11.209 -13.238 1.00 76.56 128 LEU A O 1
ATOM 1015 N N . ALA A 1 129 ? -21.514 -9.843 -11.545 1.00 75.62 129 ALA A N 1
ATOM 1016 C CA . ALA A 1 129 ? -20.619 -8.752 -11.925 1.00 75.62 129 ALA A CA 1
ATOM 1017 C C . ALA A 1 129 ? -19.163 -9.005 -11.521 1.00 75.62 129 ALA A C 1
ATOM 1019 O O . ALA A 1 129 ? -18.271 -8.406 -12.101 1.00 75.62 129 ALA A O 1
ATOM 1020 N N . LEU A 1 130 ? -18.920 -9.868 -10.530 1.00 75.31 130 LEU A N 1
ATOM 1021 C CA . LEU A 1 130 ? -17.582 -10.135 -10.018 1.00 75.31 130 LEU A CA 1
ATOM 1022 C C . LEU A 1 130 ? -16.617 -10.600 -11.116 1.00 75.31 130 LEU A C 1
ATOM 1024 O O . LEU A 1 130 ? -15.581 -9.976 -11.208 1.00 75.31 130 LEU A O 1
ATOM 1028 N N . PRO A 1 131 ? -16.909 -11.618 -11.951 1.00 70.25 131 PRO A N 1
ATOM 1029 C CA . PRO A 1 131 ? -15.979 -12.123 -12.970 1.00 70.25 131 PRO A CA 1
ATOM 1030 C C . PRO A 1 131 ? -15.860 -11.279 -14.257 1.00 70.25 131 PRO A C 1
ATOM 1032 O O . PRO A 1 131 ? -15.119 -11.693 -15.150 1.00 70.25 131 PRO A O 1
ATOM 1035 N N . ILE A 1 132 ? -16.585 -10.159 -14.377 1.00 61.69 132 ILE A N 1
ATOM 1036 C CA . ILE A 1 132 ? -16.630 -9.287 -15.570 1.00 61.69 132 ILE A CA 1
ATOM 1037 C C . ILE A 1 132 ? -15.708 -8.083 -15.363 1.00 61.69 132 ILE A C 1
ATOM 1039 O O . ILE A 1 132 ? -14.927 -7.777 -16.292 1.00 61.69 132 ILE A O 1
#

Foldseek 3Di:
DVVVVVVVVVVVVVCVVVVVVVLVVQCVVVVDPVVSVCVVCVVVVVVVVVVCPDPVNVVVVVPDDPVNVVVVVCCCVVVHDVVVVVLVVVCVVDPPVVSVVVVVLVQVVVVVCCCVPVVDDDDPVRVVVSVD

Sequence (132 aa):
MKNKGILLALCTALISGFAVFFNKFASAAVGDPYIFTFLKNAPVAILFLAIIFMPRFLKQLKKMDIKQWSYLLLIGLIGGAIPFLMFFKGLTMISSGNAALIHKTLFIWVGILAVVFLKEKFSRYQLLALPI